Protein AF-A0A2N6K040-F1 (afdb_monomer_lite)

Radius of gyration: 14.38 Å; chains: 1; bounding box: 34×24×37 Å

Sequence (87 aa):
MSNHFDHGHALLIGVGRTAEPEYSLPVTVKDVQALKAVLIDPNLCAYLDDAEHIRLLQNEQTTRSGILAGLAWLKEKAAANPEATSD

pLDDT: mean 86.06, std 11.63, range [41.06, 96.5]

Organism: NCBI:txid2019572

Secondary structure (DSSP, 8-state):
----BTT--EEEEE----SSGGG--THHHHHHHHHHHHHH-TTTT-B--STTTEEEEEGGG-SHHHHHHHHHHHHHHHHH-GGGS--

Foldseek 3Di:
DQLADALAADEFEFQQDDPDRVPGNVCSLVVSVVVLVQCCPSVHNNYDPDPLRYHYQYDPCRDPVSVVVSVVSRVVSCVVDVPSDDD

Structure (mmCIF, N/CA/C/O backbone):
data_AF-A0A2N6K040-F1
#
_entry.id   AF-A0A2N6K040-F1
#
loop_
_atom_site.group_PDB
_atom_site.id
_atom_site.type_symbol
_atom_site.label_atom_id
_atom_site.label_alt_id
_atom_site.label_comp_id
_atom_site.label_asym_id
_atom_site.label_entity_id
_atom_site.label_seq_id
_atom_site.pdbx_PDB_ins_code
_atom_site.Cartn_x
_atom_site.Cartn_y
_atom_site.Cartn_z
_atom_site.occupancy
_atom_site.B_iso_or_equiv
_atom_site.auth_seq_id
_atom_site.auth_comp_id
_atom_site.auth_asym_id
_atom_site.auth_atom_id
_atom_site.pdbx_PDB_model_num
ATOM 1 N N . MET A 1 1 ? 15.592 -10.538 -20.393 1.00 46.59 1 MET A N 1
ATOM 2 C CA . MET A 1 1 ? 14.997 -9.200 -20.223 1.00 46.59 1 MET A CA 1
ATOM 3 C C . MET A 1 1 ? 14.041 -9.308 -19.056 1.00 46.59 1 MET A C 1
ATOM 5 O O . MET A 1 1 ? 13.230 -10.226 -19.059 1.00 46.59 1 MET A O 1
ATOM 9 N N . SER A 1 2 ? 14.225 -8.508 -18.011 1.00 56.62 2 SER A N 1
ATOM 10 C CA . SER A 1 2 ? 13.279 -8.441 -16.898 1.00 56.62 2 SER A CA 1
ATOM 11 C C . SER A 1 2 ? 11.992 -7.803 -17.423 1.00 56.62 2 SER A C 1
ATOM 13 O O . SER A 1 2 ? 12.020 -6.666 -17.872 1.00 56.62 2 SER A O 1
ATOM 15 N N . ASN A 1 3 ? 10.878 -8.536 -17.404 1.00 70.75 3 ASN A N 1
ATOM 16 C CA . ASN A 1 3 ? 9.551 -8.021 -17.775 1.00 70.75 3 ASN A CA 1
ATOM 17 C C . ASN A 1 3 ? 8.957 -7.119 -16.673 1.00 70.75 3 ASN A C 1
ATOM 19 O O . ASN A 1 3 ? 7.752 -7.138 -16.477 1.00 70.75 3 ASN A O 1
ATOM 23 N N . HIS A 1 4 ? 9.782 -6.400 -15.907 1.00 77.56 4 HIS A N 1
ATOM 24 C CA . HIS A 1 4 ? 9.332 -5.610 -14.761 1.00 77.56 4 HIS A CA 1
ATOM 25 C C . HIS A 1 4 ? 9.343 -4.120 -15.093 1.00 77.56 4 HIS A C 1
ATOM 27 O O . HIS A 1 4 ? 10.180 -3.639 -15.859 1.00 77.56 4 HIS A O 1
ATOM 33 N N . PHE A 1 5 ? 8.374 -3.405 -14.530 1.00 80.94 5 PHE A N 1
ATOM 34 C CA . PHE A 1 5 ? 8.274 -1.960 -14.594 1.00 80.94 5 PHE A CA 1
ATOM 35 C C . PHE A 1 5 ? 8.977 -1.351 -13.377 1.00 80.94 5 PHE A C 1
ATOM 37 O O . PHE A 1 5 ? 8.365 -1.067 -12.347 1.00 80.94 5 PHE A O 1
ATOM 44 N N . ASP A 1 6 ? 10.286 -1.147 -13.512 1.00 80.81 6 ASP A N 1
ATOM 45 C CA . ASP A 1 6 ? 11.179 -0.722 -12.422 1.00 80.81 6 ASP A CA 1
ATOM 46 C C . ASP A 1 6 ? 10.984 0.756 -12.004 1.00 80.81 6 ASP A C 1
ATOM 48 O O . ASP A 1 6 ? 11.593 1.230 -11.049 1.00 80.81 6 ASP A O 1
ATOM 52 N N . HIS A 1 7 ? 10.126 1.506 -12.704 1.00 84.31 7 HIS A N 1
ATOM 53 C CA . HIS A 1 7 ? 9.751 2.888 -12.357 1.00 84.31 7 HIS A CA 1
ATOM 54 C C . HIS A 1 7 ? 8.386 2.980 -11.661 1.00 84.31 7 HIS A C 1
ATOM 56 O O . HIS A 1 7 ? 7.953 4.064 -11.262 1.00 84.31 7 HIS A O 1
ATOM 62 N N . GLY A 1 8 ? 7.700 1.846 -11.497 1.00 85.62 8 GLY A N 1
ATOM 63 C CA . GLY A 1 8 ? 6.412 1.776 -10.829 1.00 85.62 8 GLY A CA 1
ATOM 64 C C . GLY A 1 8 ? 6.550 1.918 -9.320 1.00 85.62 8 GLY A C 1
ATOM 65 O O . GLY A 1 8 ? 7.097 1.040 -8.657 1.00 85.62 8 GLY A O 1
ATOM 66 N N . HIS A 1 9 ? 5.984 2.991 -8.762 1.00 92.19 9 HIS A N 1
ATOM 67 C CA . HIS A 1 9 ? 5.860 3.168 -7.315 1.00 92.19 9 HIS A CA 1
ATOM 68 C C . HIS A 1 9 ? 4.391 3.243 -6.891 1.00 92.19 9 HIS A C 1
ATOM 70 O O . HIS A 1 9 ? 3.592 3.945 -7.511 1.00 92.19 9 HIS A O 1
ATOM 76 N N . ALA A 1 10 ? 4.024 2.533 -5.825 1.00 93.81 10 ALA A N 1
ATOM 77 C CA . ALA A 1 10 ? 2.658 2.481 -5.319 1.00 93.81 10 ALA A CA 1
ATOM 78 C C . ALA A 1 10 ? 2.602 2.581 -3.790 1.00 93.81 10 ALA A C 1
ATOM 80 O O . ALA A 1 10 ? 3.353 1.926 -3.064 1.00 93.81 10 ALA A O 1
ATOM 81 N N . LEU A 1 11 ? 1.647 3.374 -3.302 1.00 95.38 11 LEU A N 1
ATOM 82 C CA . LEU A 1 11 ? 1.244 3.419 -1.900 1.00 95.38 11 LEU A CA 1
ATOM 83 C C . LEU A 1 11 ? -0.179 2.868 -1.783 1.00 95.38 11 LEU A C 1
ATOM 85 O O . LEU A 1 11 ? -1.127 3.483 -2.264 1.00 95.38 11 LEU A O 1
ATOM 89 N N . LEU A 1 12 ? -0.327 1.724 -1.124 1.00 94.75 12 LEU A N 1
ATOM 90 C CA . LEU A 1 12 ? -1.608 1.055 -0.910 1.00 94.75 12 LEU A CA 1
ATOM 91 C C . LEU A 1 12 ? -2.040 1.243 0.545 1.00 94.75 12 LEU A C 1
ATOM 93 O O . LEU A 1 12 ? -1.262 0.963 1.455 1.00 94.75 12 LEU A O 1
ATOM 97 N N . ILE A 1 13 ? -3.265 1.723 0.772 1.00 93.62 13 ILE A N 1
ATOM 98 C CA . ILE A 1 13 ? -3.755 2.101 2.106 1.00 93.62 13 ILE A CA 1
ATOM 99 C C . ILE A 1 13 ? -5.101 1.425 2.382 1.00 93.62 13 ILE A C 1
ATOM 101 O O . ILE A 1 13 ? -6.099 1.758 1.749 1.00 93.62 13 ILE A O 1
ATOM 105 N N . GLY A 1 14 ? -5.130 0.482 3.327 1.00 91.06 14 GLY A N 1
ATOM 106 C CA . GLY A 1 14 ? -6.329 -0.258 3.734 1.00 91.06 14 GLY A CA 1
ATOM 107 C C . GLY A 1 14 ? -6.748 0.069 5.168 1.00 91.06 14 GLY A C 1
ATOM 108 O O . GLY A 1 14 ? -6.151 -0.422 6.129 1.00 91.06 14 GLY A O 1
ATOM 109 N N . VAL A 1 15 ? -7.803 0.874 5.327 1.00 87.19 15 VAL A N 1
ATOM 110 C CA . VAL A 1 15 ? -8.340 1.278 6.640 1.00 87.19 15 VAL A CA 1
ATOM 111 C C . VAL A 1 15 ? -9.335 0.226 7.148 1.00 87.19 15 VAL A C 1
ATOM 113 O O . VAL A 1 15 ? -10.551 0.393 7.077 1.00 87.19 15 VAL A O 1
ATOM 116 N N . GLY A 1 16 ? -8.810 -0.886 7.664 1.00 84.31 16 GLY A N 1
ATOM 117 C CA . GLY A 1 16 ? -9.630 -2.003 8.149 1.00 84.31 16 GLY A CA 1
ATOM 118 C C . GLY A 1 16 ? -10.356 -1.746 9.470 1.00 84.31 16 GLY A C 1
ATOM 119 O O . GLY A 1 16 ? -11.362 -2.393 9.764 1.00 84.31 16 GLY A O 1
ATOM 120 N N . ARG A 1 17 ? -9.828 -0.829 10.287 1.00 85.44 17 ARG A N 1
ATOM 121 C CA . ARG A 1 17 ? -10.288 -0.557 11.653 1.00 85.44 17 ARG A CA 1
ATOM 122 C C . ARG A 1 17 ? -10.343 0.943 11.898 1.00 85.44 17 ARG A C 1
ATOM 124 O O . ARG A 1 17 ? -9.447 1.678 11.490 1.00 85.44 17 ARG A O 1
ATOM 131 N N . THR A 1 18 ? -11.373 1.367 12.606 1.00 83.19 18 THR A N 1
ATOM 132 C CA . THR A 1 18 ? -11.602 2.750 13.032 1.00 83.19 18 THR A CA 1
ATOM 133 C C . THR A 1 18 ? -11.715 2.813 14.552 1.00 83.19 18 THR A C 1
ATOM 135 O O . THR A 1 18 ? -11.875 1.783 15.206 1.00 83.19 18 THR A O 1
ATOM 138 N N . ALA A 1 19 ? -11.622 4.019 15.121 1.00 85.38 19 ALA A N 1
ATOM 139 C CA . ALA A 1 19 ? -11.813 4.228 16.560 1.00 85.38 19 ALA A CA 1
ATOM 140 C C . ALA A 1 19 ? -13.179 3.711 17.041 1.00 85.38 19 ALA A C 1
ATOM 142 O O . ALA A 1 19 ? -13.255 3.095 18.098 1.00 85.38 19 ALA A O 1
ATOM 143 N N . GLU A 1 20 ? -14.214 3.890 16.218 1.00 89.31 20 GLU A N 1
ATOM 144 C CA . GLU A 1 20 ? -15.536 3.308 16.431 1.00 89.31 20 GLU A CA 1
ATOM 145 C C . GLU A 1 20 ? -15.637 1.956 15.705 1.00 89.31 20 GLU A C 1
ATOM 147 O O . GLU A 1 20 ? -15.591 1.931 14.468 1.00 89.31 20 GLU A O 1
ATOM 152 N N . PRO A 1 21 ? -15.763 0.820 16.416 1.00 86.62 21 PRO A N 1
ATOM 153 C CA . PRO A 1 21 ? -15.767 -0.507 15.797 1.00 86.62 21 PRO A CA 1
ATOM 154 C C . PRO A 1 21 ? -16.901 -0.727 14.787 1.00 86.62 21 PRO A C 1
ATOM 156 O O . PRO A 1 21 ? -16.724 -1.471 13.828 1.00 86.62 21 PRO A O 1
ATOM 159 N N . GLU A 1 22 ? -18.042 -0.061 14.966 1.00 89.19 22 GLU A N 1
ATOM 160 C CA . GLU A 1 22 ? -19.208 -0.147 14.072 1.00 89.19 22 GLU A CA 1
ATOM 161 C C . GLU A 1 22 ? -18.953 0.415 12.665 1.00 89.19 22 GLU A C 1
ATOM 163 O O . GLU A 1 22 ? -19.587 -0.023 11.707 1.00 89.19 22 GLU A O 1
ATOM 168 N N . TYR A 1 23 ? -17.984 1.327 12.521 1.00 85.62 23 TYR A N 1
ATOM 169 C CA . TYR A 1 23 ? -17.552 1.863 11.225 1.00 85.62 23 TYR A CA 1
ATOM 170 C C . TYR A 1 23 ? -16.329 1.138 10.655 1.00 85.62 23 TYR A C 1
ATOM 172 O O . TYR A 1 23 ? -15.824 1.512 9.596 1.00 85.62 23 TYR A O 1
ATOM 180 N N . SER A 1 24 ? -15.834 0.099 11.336 1.00 86.88 24 SER A N 1
ATOM 181 C CA . SER A 1 24 ? -14.685 -0.661 10.852 1.00 86.88 24 SER A CA 1
ATOM 182 C C . SER A 1 24 ? -15.076 -1.513 9.649 1.00 86.88 24 SER A C 1
ATOM 184 O O . SER A 1 24 ? -16.014 -2.307 9.700 1.00 86.88 24 SER A O 1
ATOM 186 N N . LEU A 1 25 ? -14.310 -1.383 8.569 1.00 85.88 25 LEU A N 1
ATOM 187 C CA . LEU A 1 25 ? -14.513 -2.118 7.325 1.00 85.88 25 LEU A CA 1
ATOM 188 C C . LEU A 1 25 ? -13.307 -3.031 7.070 1.00 85.88 25 LEU A C 1
ATOM 190 O O . LEU A 1 25 ? -12.449 -2.702 6.247 1.00 85.88 25 LEU A O 1
ATOM 194 N N . PRO A 1 26 ? -13.224 -4.203 7.733 1.00 82.69 26 PRO A N 1
ATOM 195 C CA . PRO A 1 26 ? -12.062 -5.093 7.642 1.00 82.69 26 PRO A CA 1
ATOM 196 C C . PRO A 1 26 ? -11.815 -5.619 6.221 1.00 82.69 26 PRO A C 1
ATOM 198 O O . PRO A 1 26 ? -10.714 -6.061 5.900 1.00 82.69 26 PRO A O 1
ATOM 201 N N . VAL A 1 27 ? -12.829 -5.556 5.353 1.00 85.94 27 VAL A N 1
ATOM 202 C CA . VAL A 1 27 ? -12.735 -5.928 3.936 1.00 85.94 27 VAL A CA 1
ATOM 203 C C . VAL A 1 27 ? -11.761 -5.048 3.151 1.00 85.94 27 VAL A C 1
ATOM 205 O O . VAL A 1 27 ? -11.092 -5.566 2.265 1.00 85.94 27 VAL A O 1
ATOM 208 N N . THR A 1 28 ? -11.562 -3.787 3.548 1.00 84.25 28 THR A N 1
ATOM 209 C CA . THR A 1 28 ? -10.643 -2.865 2.852 1.00 84.25 28 THR A CA 1
ATOM 210 C C . THR A 1 28 ? -9.189 -3.339 2.876 1.00 84.25 28 THR A C 1
ATOM 212 O O . THR A 1 28 ? -8.413 -3.015 1.982 1.00 84.25 28 THR A O 1
ATOM 215 N N . VAL A 1 29 ? -8.815 -4.157 3.868 1.00 86.88 29 VAL A N 1
ATOM 216 C CA . VAL A 1 29 ? -7.499 -4.807 3.944 1.00 86.88 29 VAL A CA 1
ATOM 217 C C . VAL A 1 29 ? -7.349 -5.865 2.851 1.00 86.88 29 VAL A C 1
ATOM 219 O O . VAL A 1 29 ? -6.285 -5.990 2.250 1.00 86.88 29 VAL A O 1
ATOM 222 N N . LYS A 1 30 ? -8.420 -6.609 2.556 1.00 89.06 30 LYS A N 1
ATOM 223 C CA . LYS A 1 30 ? -8.425 -7.592 1.467 1.00 89.06 30 LYS A CA 1
ATOM 224 C C . LYS A 1 30 ? -8.361 -6.900 0.109 1.00 89.06 30 LYS A C 1
ATOM 226 O O . LYS A 1 30 ? -7.649 -7.379 -0.767 1.00 89.06 30 LYS A O 1
ATOM 231 N N . ASP A 1 31 ? -9.033 -5.759 -0.035 1.00 90.38 31 ASP A N 1
ATOM 232 C CA . ASP A 1 31 ? -9.029 -4.981 -1.277 1.00 90.38 31 ASP A CA 1
ATOM 233 C C . ASP A 1 31 ? -7.612 -4.516 -1.636 1.00 90.38 31 ASP A C 1
ATOM 235 O O . ASP A 1 31 ? -7.146 -4.738 -2.753 1.00 90.38 31 ASP A O 1
ATOM 239 N N . VAL A 1 32 ? -6.868 -3.951 -0.677 1.00 91.88 32 VAL A N 1
ATOM 240 C CA . VAL A 1 32 ? -5.487 -3.508 -0.938 1.00 91.88 32 VAL A CA 1
ATOM 241 C C . VAL A 1 32 ? -4.511 -4.660 -1.168 1.00 91.88 32 VAL A C 1
ATOM 243 O O . VAL A 1 32 ? -3.562 -4.506 -1.934 1.00 91.88 32 VAL A O 1
ATOM 246 N N . GLN A 1 33 ? -4.746 -5.826 -0.564 1.00 92.12 33 GLN A N 1
ATOM 247 C CA . GLN A 1 33 ? -3.962 -7.032 -0.846 1.00 92.12 33 GLN A CA 1
ATOM 248 C C . GLN A 1 33 ? -4.228 -7.556 -2.263 1.00 92.12 33 GLN A C 1
ATOM 250 O O . GLN A 1 33 ? -3.283 -7.911 -2.966 1.00 92.12 33 GLN A O 1
ATOM 255 N N . ALA A 1 34 ? -5.488 -7.554 -2.706 1.00 93.94 34 ALA A N 1
ATOM 256 C CA . ALA A 1 34 ? -5.856 -7.930 -4.068 1.00 93.94 34 ALA A C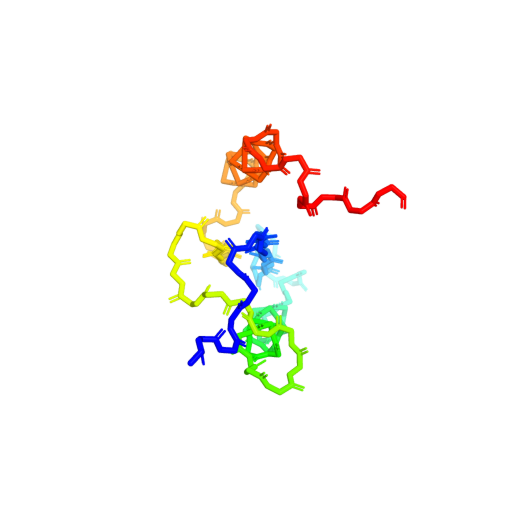A 1
ATOM 257 C C . ALA A 1 34 ? -5.278 -6.949 -5.101 1.00 93.94 34 ALA A C 1
ATOM 259 O O . ALA A 1 34 ? -4.721 -7.377 -6.110 1.00 93.94 34 ALA A O 1
ATOM 260 N N . LEU A 1 35 ? -5.324 -5.642 -4.819 1.00 94.00 35 LEU A N 1
ATOM 261 C CA . LEU A 1 35 ? -4.683 -4.627 -5.659 1.00 94.00 35 LEU A CA 1
ATOM 262 C C . LEU A 1 35 ? -3.168 -4.829 -5.737 1.00 94.00 35 LEU A C 1
ATOM 264 O O . LEU A 1 35 ? -2.611 -4.766 -6.829 1.00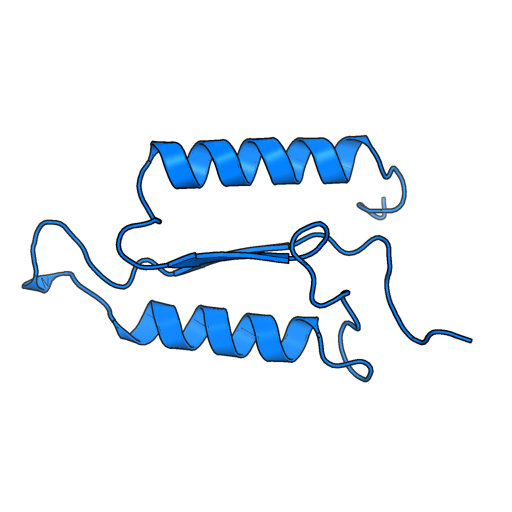 94.00 35 LEU A O 1
ATOM 268 N N . LYS A 1 36 ? -2.501 -5.132 -4.614 1.00 94.75 36 LYS A N 1
ATOM 269 C CA . LYS A 1 36 ? -1.069 -5.456 -4.624 1.00 94.75 36 LYS A CA 1
ATOM 270 C C . LYS A 1 36 ? -0.772 -6.630 -5.559 1.00 94.75 36 LYS A C 1
ATOM 272 O O . LYS A 1 36 ? 0.160 -6.538 -6.347 1.00 94.75 36 LYS A O 1
ATOM 277 N N . ALA A 1 37 ? -1.563 -7.702 -5.481 1.00 94.81 37 ALA A N 1
ATOM 278 C CA . ALA A 1 37 ? -1.377 -8.887 -6.317 1.00 94.81 37 ALA A CA 1
ATOM 279 C C . ALA A 1 37 ? -1.481 -8.564 -7.816 1.00 94.81 37 ALA A C 1
ATOM 281 O O . ALA A 1 37 ? -0.680 -9.057 -8.600 1.00 94.81 37 ALA A O 1
ATOM 282 N N . VAL A 1 38 ? -2.419 -7.693 -8.200 1.00 94.44 38 VAL A N 1
ATOM 283 C CA . VAL A 1 38 ? -2.552 -7.212 -9.584 1.00 94.44 38 VAL A CA 1
ATOM 284 C C . VAL A 1 38 ? -1.349 -6.367 -10.004 1.00 94.44 38 VAL A C 1
ATOM 286 O O . VAL A 1 38 ? -0.852 -6.527 -11.116 1.00 94.44 38 VAL A O 1
ATOM 289 N N . LEU A 1 39 ? -0.859 -5.486 -9.124 1.00 92.81 39 LEU A N 1
ATOM 290 C CA . LEU A 1 39 ? 0.269 -4.607 -9.439 1.00 92.81 39 LEU A CA 1
ATOM 291 C C . LEU A 1 39 ? 1.562 -5.382 -9.712 1.00 92.81 39 LEU A C 1
ATOM 293 O O . LEU A 1 39 ? 2.289 -5.029 -10.636 1.00 92.81 39 LEU A O 1
ATOM 297 N N . ILE A 1 40 ? 1.836 -6.432 -8.936 1.00 94.00 40 ILE A N 1
ATOM 298 C CA . ILE A 1 40 ? 3.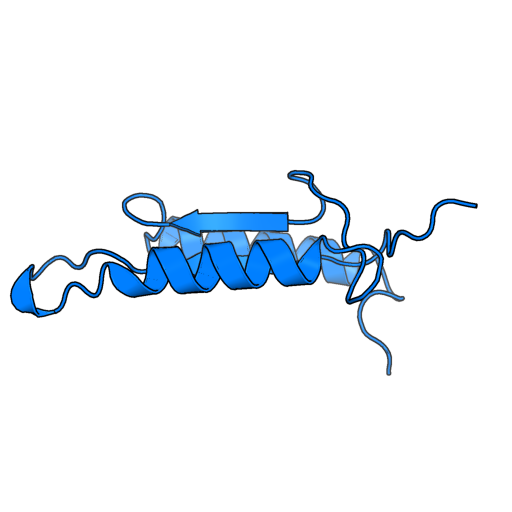068 -7.226 -9.068 1.00 94.00 40 ILE A CA 1
ATOM 299 C C . ILE A 1 40 ? 2.975 -8.320 -10.136 1.00 94.00 40 ILE A C 1
ATOM 301 O O . ILE A 1 40 ? 3.977 -8.969 -10.426 1.00 94.00 40 ILE A O 1
ATOM 305 N N . ASP A 1 41 ? 1.792 -8.565 -10.711 1.00 93.00 41 ASP A N 1
ATOM 306 C CA . ASP A 1 41 ? 1.641 -9.570 -11.761 1.00 93.00 41 ASP A CA 1
ATOM 307 C C . ASP A 1 41 ? 2.403 -9.114 -13.020 1.00 93.00 41 ASP A C 1
ATOM 309 O O . ASP A 1 41 ? 2.070 -8.066 -13.592 1.00 93.00 41 ASP A O 1
ATOM 313 N N . PRO A 1 42 ? 3.404 -9.886 -13.488 1.00 89.19 42 PRO A N 1
ATOM 314 C CA . PRO A 1 42 ? 4.227 -9.520 -14.636 1.00 89.19 42 PRO A CA 1
ATOM 315 C C . PRO A 1 42 ? 3.457 -9.485 -15.964 1.00 89.19 42 PRO A C 1
ATOM 317 O O . PRO A 1 42 ? 3.964 -8.947 -16.944 1.00 89.19 42 PRO A O 1
ATOM 320 N N . ASN A 1 43 ? 2.249 -10.055 -16.025 1.00 90.50 43 ASN A N 1
ATOM 321 C CA . ASN A 1 43 ? 1.382 -10.010 -17.204 1.00 90.50 43 ASN A CA 1
ATOM 322 C C . ASN A 1 43 ? 0.397 -8.833 -17.182 1.00 90.50 43 ASN A C 1
ATOM 324 O O . ASN A 1 43 ? -0.320 -8.635 -18.163 1.00 90.50 43 ASN A O 1
ATOM 328 N N . LEU A 1 44 ? 0.325 -8.090 -16.073 1.00 88.88 44 LEU A N 1
ATOM 329 C CA . LEU A 1 44 ? -0.564 -6.942 -15.910 1.00 88.88 44 LEU A CA 1
ATOM 330 C C . LEU A 1 44 ? 0.254 -5.656 -15.793 1.00 88.88 44 LEU A C 1
ATOM 332 O O . LEU A 1 44 ? 0.474 -4.977 -16.793 1.00 88.88 44 LEU A O 1
ATOM 336 N N . CYS A 1 45 ? 0.702 -5.321 -14.583 1.00 87.94 45 CYS A N 1
ATOM 337 C CA . CYS A 1 45 ? 1.387 -4.059 -14.299 1.00 87.94 45 CYS A CA 1
ATOM 338 C C . CYS A 1 45 ? 2.884 -4.239 -14.019 1.00 87.94 45 CYS A C 1
ATOM 340 O O . CYS A 1 45 ? 3.638 -3.281 -14.165 1.00 87.94 45 CYS A O 1
ATOM 342 N N . ALA A 1 46 ? 3.307 -5.448 -13.637 1.00 90.81 46 ALA A N 1
ATOM 343 C CA . ALA A 1 46 ? 4.699 -5.839 -13.450 1.00 90.81 46 ALA A CA 1
ATOM 344 C C . ALA A 1 46 ? 5.534 -4.945 -12.511 1.00 90.81 46 ALA A C 1
ATOM 346 O O . ALA A 1 46 ? 6.741 -4.800 -12.708 1.00 90.81 46 ALA A O 1
ATOM 347 N N . TYR A 1 47 ? 4.918 -4.346 -11.490 1.00 92.06 47 TYR A N 1
ATOM 348 C CA . TYR A 1 47 ? 5.637 -3.588 -10.464 1.00 92.06 47 TYR A CA 1
ATOM 349 C C . TYR A 1 47 ? 6.565 -4.527 -9.684 1.00 92.06 47 TYR A C 1
ATOM 351 O O . TYR A 1 47 ? 6.236 -5.691 -9.448 1.00 92.06 47 TYR A O 1
ATOM 359 N N . LEU A 1 48 ? 7.706 -4.012 -9.228 1.00 91.69 48 LEU A N 1
ATOM 360 C CA . LEU A 1 48 ? 8.603 -4.769 -8.358 1.00 91.69 48 LEU A CA 1
ATOM 361 C C . LEU A 1 48 ? 7.971 -4.977 -6.970 1.00 91.69 48 LEU A C 1
ATOM 363 O O . LEU A 1 48 ? 7.497 -4.033 -6.336 1.00 91.69 48 LEU A O 1
ATOM 367 N N . ASP A 1 49 ? 7.971 -6.222 -6.483 1.00 92.62 49 ASP A N 1
ATOM 368 C CA . ASP A 1 49 ? 7.457 -6.569 -5.151 1.00 92.62 49 ASP A CA 1
ATOM 369 C C . ASP A 1 49 ? 8.520 -6.367 -4.060 1.00 92.62 49 ASP A C 1
ATOM 371 O O . ASP A 1 49 ? 9.004 -7.312 -3.433 1.00 92.62 49 ASP A O 1
ATOM 375 N N . ASP A 1 50 ? 8.906 -5.113 -3.838 1.00 92.00 50 ASP A N 1
ATOM 376 C CA . ASP A 1 50 ? 9.817 -4.723 -2.766 1.00 92.00 50 ASP A CA 1
ATOM 377 C C . ASP A 1 50 ? 9.369 -3.422 -2.078 1.00 92.00 50 ASP A C 1
ATOM 379 O O . ASP A 1 50 ? 8.456 -2.727 -2.525 1.00 92.00 50 ASP A O 1
ATOM 383 N N . ALA A 1 51 ? 10.013 -3.089 -0.957 1.00 87.69 51 ALA A N 1
ATOM 384 C CA . ALA A 1 51 ? 9.665 -1.917 -0.152 1.00 87.69 51 ALA A CA 1
ATOM 385 C C . ALA A 1 51 ? 10.052 -0.566 -0.793 1.00 87.69 51 ALA A C 1
ATOM 387 O O . ALA A 1 51 ? 9.589 0.482 -0.328 1.00 87.69 51 ALA A O 1
ATOM 388 N N . GLU A 1 52 ? 10.891 -0.575 -1.831 1.00 90.25 52 GLU A N 1
ATOM 389 C CA . GLU A 1 52 ? 11.295 0.616 -2.582 1.00 90.25 52 GLU A CA 1
ATOM 390 C C . GLU A 1 52 ? 10.278 0.983 -3.672 1.00 90.25 52 GLU A C 1
ATOM 392 O O . GLU A 1 52 ? 10.196 2.156 -4.054 1.00 90.25 52 GLU A O 1
ATOM 397 N N . HIS A 1 53 ? 9.467 0.018 -4.111 1.00 91.44 53 HIS A N 1
ATOM 398 C CA . HIS A 1 53 ? 8.458 0.180 -5.158 1.00 91.44 53 HIS A CA 1
ATOM 399 C C . HIS A 1 53 ? 7.029 0.108 -4.620 1.00 91.44 53 HIS A C 1
ATOM 401 O O . HIS A 1 53 ? 6.182 0.900 -5.027 1.00 91.44 53 HIS A O 1
ATOM 407 N N . ILE A 1 54 ? 6.741 -0.756 -3.646 1.00 93.31 54 ILE A N 1
ATOM 408 C CA . ILE A 1 54 ? 5.391 -0.916 -3.101 1.00 93.31 54 ILE A CA 1
ATOM 409 C C . ILE A 1 54 ? 5.400 -0.781 -1.583 1.00 93.31 54 ILE A C 1
ATOM 411 O O . ILE A 1 54 ? 5.980 -1.584 -0.852 1.00 93.31 54 ILE A O 1
ATOM 415 N N . ARG A 1 55 ? 4.644 0.200 -1.084 1.00 94.88 55 ARG A N 1
ATOM 416 C CA . ARG A 1 55 ? 4.383 0.368 0.346 1.00 94.88 55 ARG A CA 1
ATOM 417 C C . ARG A 1 55 ? 2.924 0.063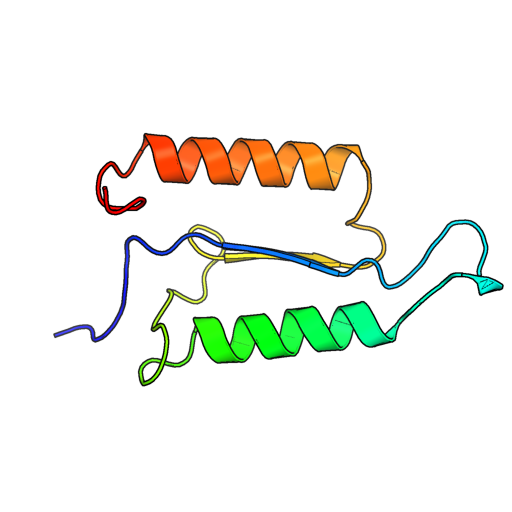 0.657 1.00 94.88 55 ARG A C 1
ATOM 419 O O . ARG A 1 55 ? 2.022 0.711 0.136 1.00 94.88 55 ARG A O 1
ATOM 426 N N . LEU A 1 56 ? 2.700 -0.903 1.544 1.00 93.81 56 LEU A N 1
ATOM 427 C CA . LEU A 1 56 ? 1.374 -1.284 2.027 1.00 93.81 56 LEU A CA 1
ATOM 428 C C . LEU A 1 56 ? 1.181 -0.790 3.466 1.00 93.81 56 LEU A C 1
ATOM 430 O O . LEU A 1 56 ? 1.917 -1.195 4.363 1.00 93.81 56 LEU A O 1
ATOM 434 N N . LEU A 1 57 ? 0.184 0.066 3.680 1.00 93.00 57 LEU A N 1
ATOM 435 C CA . LEU A 1 57 ? -0.279 0.513 4.991 1.00 93.00 57 LEU A CA 1
ATOM 436 C C . LEU A 1 57 ? -1.633 -0.129 5.284 1.00 93.00 57 LEU A C 1
ATOM 438 O O . LEU A 1 57 ? -2.583 0.039 4.523 1.00 93.00 57 LEU A O 1
ATOM 442 N N . GLN A 1 58 ? -1.727 -0.862 6.389 1.00 88.75 58 GLN A N 1
ATOM 443 C CA . GLN A 1 58 ? -2.960 -1.529 6.804 1.00 88.75 58 GLN A CA 1
ATOM 444 C C . GLN A 1 58 ? -3.122 -1.493 8.325 1.00 88.75 58 GLN A C 1
ATOM 446 O O . GLN A 1 58 ? -2.141 -1.427 9.069 1.00 88.75 58 GLN A O 1
ATOM 451 N N . ASN A 1 59 ? -4.373 -1.550 8.786 1.00 81.88 59 ASN A N 1
ATOM 452 C CA . ASN A 1 59 ? -4.734 -1.618 10.207 1.00 81.88 59 ASN A CA 1
ATOM 453 C C . ASN A 1 59 ? -4.044 -0.523 11.045 1.00 81.88 59 ASN A C 1
ATOM 455 O O . ASN A 1 59 ? -4.152 0.656 10.708 1.00 81.88 59 ASN A O 1
ATOM 459 N N . GLU A 1 60 ? -3.322 -0.900 12.106 1.00 81.56 60 GLU A N 1
ATOM 460 C CA . GLU A 1 60 ? -2.690 -0.012 13.089 1.00 81.56 60 GLU A CA 1
ATOM 461 C C . GLU A 1 60 ? -1.629 0.924 12.482 1.00 81.56 60 GLU A C 1
ATOM 463 O O . GLU A 1 60 ? -1.283 1.938 13.082 1.00 81.56 60 GLU A O 1
ATOM 468 N N . GLN A 1 61 ? -1.133 0.627 11.277 1.00 79.38 61 GLN A N 1
ATOM 469 C CA . GLN A 1 61 ? -0.191 1.487 10.552 1.00 79.38 61 GLN A CA 1
ATOM 470 C C . GLN A 1 61 ? -0.892 2.636 9.816 1.00 79.38 61 GLN A C 1
ATOM 472 O O . GLN A 1 61 ? -0.250 3.618 9.438 1.00 79.38 61 GLN A O 1
ATOM 477 N N . THR A 1 62 ? -2.215 2.556 9.657 1.00 85.81 62 THR A N 1
ATOM 478 C CA . THR A 1 62 ? -3.041 3.523 8.918 1.00 85.81 62 THR A CA 1
ATOM 479 C C . THR A 1 62 ? -3.405 4.734 9.775 1.00 85.81 62 THR A C 1
ATOM 481 O O . THR A 1 62 ? -4.539 5.205 9.819 1.00 85.81 62 THR A O 1
ATOM 484 N N . THR A 1 63 ? -2.420 5.239 10.508 1.00 90.44 63 THR A N 1
ATOM 485 C CA . THR A 1 63 ? -2.541 6.476 11.274 1.00 90.44 63 THR A CA 1
ATOM 486 C C . THR A 1 63 ? -2.377 7.680 10.352 1.00 90.44 63 THR A C 1
ATOM 488 O O . THR A 1 63 ? -1.782 7.585 9.277 1.00 90.44 63 THR A O 1
ATOM 491 N N . ARG A 1 64 ? -2.833 8.861 10.788 1.00 91.81 64 ARG A N 1
ATOM 492 C CA . ARG A 1 64 ? -2.600 10.113 10.048 1.00 91.81 64 ARG A CA 1
ATOM 493 C C . ARG A 1 64 ? -1.114 10.330 9.738 1.00 91.81 64 ARG A C 1
ATOM 49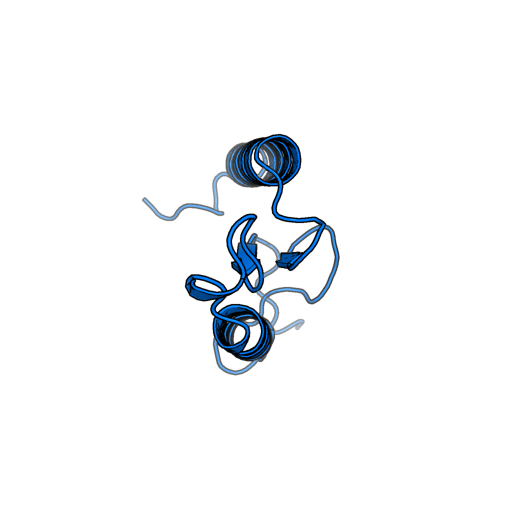5 O O . ARG A 1 64 ? -0.783 10.737 8.630 1.00 91.81 64 ARG A O 1
ATOM 502 N N . SER A 1 65 ? -0.225 10.072 10.699 1.00 93.44 65 SER A N 1
ATOM 503 C CA . SER A 1 65 ? 1.223 10.193 10.489 1.00 93.44 65 SER A CA 1
ATOM 504 C C . SER A 1 65 ? 1.743 9.150 9.501 1.00 93.44 65 SER A C 1
ATOM 506 O O . SER A 1 65 ? 2.521 9.510 8.623 1.00 93.44 65 SER A O 1
ATOM 508 N N . GLY A 1 66 ? 1.276 7.900 9.587 1.00 93.44 66 GLY A N 1
ATOM 509 C CA . GLY A 1 66 ? 1.622 6.840 8.637 1.00 93.44 66 GLY A CA 1
ATOM 510 C C . GLY A 1 66 ? 1.218 7.180 7.202 1.00 93.44 66 GLY A C 1
ATOM 511 O O . GLY A 1 66 ? 2.037 7.074 6.292 1.00 93.44 66 GLY A O 1
ATOM 512 N N . ILE A 1 67 ? -0.006 7.680 7.005 1.00 93.50 67 ILE A N 1
ATOM 513 C CA . ILE A 1 67 ? -0.510 8.114 5.693 1.00 93.50 67 ILE A CA 1
ATOM 514 C C . ILE A 1 67 ? 0.325 9.276 5.148 1.00 93.50 67 ILE A C 1
ATOM 516 O O . ILE A 1 67 ? 0.778 9.221 4.009 1.00 93.50 67 ILE A O 1
ATOM 520 N N . LEU A 1 68 ? 0.570 10.315 5.955 1.00 96.50 68 LEU A N 1
ATOM 521 C CA . LEU A 1 68 ? 1.367 11.468 5.523 1.00 96.50 68 LEU A CA 1
ATOM 522 C C . LEU A 1 68 ? 2.809 11.076 5.180 1.00 96.50 68 LEU A C 1
ATOM 524 O O . LEU A 1 68 ? 3.340 11.547 4.178 1.00 96.50 68 LEU A O 1
ATOM 528 N N . ALA A 1 69 ? 3.425 10.190 5.966 1.00 95.62 69 ALA A N 1
ATOM 529 C CA . ALA A 1 69 ? 4.756 9.664 5.678 1.00 95.62 69 ALA A CA 1
ATOM 530 C C . ALA A 1 69 ? 4.774 8.816 4.396 1.00 95.62 69 ALA A C 1
ATOM 532 O O . ALA A 1 69 ? 5.710 8.910 3.605 1.00 95.62 69 ALA A O 1
ATOM 533 N N . GLY A 1 70 ? 3.731 8.016 4.158 1.00 94.88 70 GLY A N 1
ATOM 534 C CA . GLY A 1 70 ? 3.558 7.271 2.914 1.00 94.88 70 GLY A CA 1
ATOM 535 C C . GLY A 1 70 ? 3.435 8.189 1.698 1.00 94.88 70 GLY A C 1
ATOM 536 O O . GLY A 1 70 ? 4.104 7.964 0.694 1.00 94.88 70 GLY A O 1
ATOM 537 N N . LEU A 1 71 ? 2.625 9.246 1.792 1.00 95.38 71 LEU A N 1
ATOM 538 C CA . LEU A 1 71 ? 2.449 10.219 0.711 1.00 95.38 71 LEU A CA 1
ATOM 539 C C . LEU A 1 71 ? 3.734 11.008 0.429 1.00 95.38 71 LEU A C 1
ATOM 541 O O . LEU A 1 71 ? 4.066 11.233 -0.732 1.00 95.38 71 LEU A O 1
ATOM 545 N N . ALA A 1 72 ? 4.470 11.404 1.473 1.00 95.75 72 ALA A N 1
ATOM 546 C CA . ALA A 1 72 ? 5.768 12.060 1.323 1.00 95.75 72 ALA A CA 1
ATOM 547 C C . ALA A 1 72 ? 6.765 11.158 0.581 1.00 95.75 72 ALA A C 1
ATOM 549 O O . ALA A 1 72 ? 7.368 11.591 -0.397 1.00 95.75 72 ALA A O 1
ATOM 550 N N . TRP A 1 73 ? 6.848 9.885 0.976 1.00 94.88 73 TRP A N 1
ATOM 551 C CA . TRP A 1 73 ? 7.663 8.887 0.284 1.00 94.88 73 TRP A CA 1
ATOM 552 C C . TRP A 1 73 ? 7.261 8.720 -1.188 1.00 94.88 73 TRP A C 1
ATOM 554 O O . TRP A 1 73 ? 8.126 8.721 -2.059 1.00 94.88 73 TRP A O 1
ATOM 564 N N . LEU A 1 74 ? 5.961 8.631 -1.496 1.00 93.38 74 LEU A N 1
ATOM 565 C CA . LEU A 1 74 ? 5.505 8.472 -2.882 1.00 93.38 74 LEU A CA 1
ATOM 566 C C . LEU A 1 74 ? 5.883 9.690 -3.738 1.00 93.38 74 LEU A C 1
ATOM 568 O O . LEU A 1 74 ? 6.320 9.538 -4.877 1.00 93.38 74 LEU A O 1
ATOM 572 N N . LYS A 1 75 ? 5.774 10.899 -3.173 1.00 92.00 75 LYS A N 1
ATOM 573 C CA . LYS A 1 75 ? 6.221 12.136 -3.823 1.00 92.00 75 LYS A CA 1
ATOM 574 C C . LYS A 1 75 ? 7.726 12.125 -4.099 1.00 92.00 75 LYS A C 1
ATOM 576 O O . LYS A 1 75 ? 8.135 12.543 -5.177 1.00 92.00 75 LYS A O 1
ATOM 581 N N . GLU A 1 76 ? 8.543 11.673 -3.149 1.00 91.62 76 GLU A N 1
ATOM 582 C CA . GLU A 1 76 ? 9.997 11.555 -3.332 1.00 91.62 76 GLU A CA 1
ATOM 583 C C . GLU A 1 76 ? 10.344 10.583 -4.463 1.00 91.62 76 GLU A C 1
ATOM 585 O O . GLU A 1 76 ? 11.171 10.909 -5.312 1.00 91.62 76 GLU A O 1
ATOM 590 N N . LYS A 1 77 ? 9.667 9.429 -4.527 1.00 90.69 77 LYS A N 1
ATOM 591 C CA . LYS A 1 77 ? 9.852 8.448 -5.604 1.00 90.69 77 LYS A CA 1
ATOM 592 C C . LYS A 1 77 ? 9.468 9.001 -6.976 1.00 90.69 77 LYS A C 1
ATOM 594 O O . LYS A 1 77 ? 10.240 8.855 -7.918 1.00 90.69 77 LYS A O 1
ATOM 599 N N . ALA A 1 78 ? 8.333 9.694 -7.074 1.00 86.44 78 ALA A N 1
ATOM 600 C CA . ALA A 1 78 ? 7.908 10.340 -8.316 1.00 86.44 78 ALA A CA 1
ATOM 601 C C . ALA A 1 78 ? 8.870 11.461 -8.751 1.00 86.44 78 ALA A C 1
ATOM 603 O O . ALA A 1 78 ? 9.197 11.577 -9.924 1.00 86.44 78 ALA A O 1
ATOM 604 N N . ALA A 1 79 ? 9.376 12.268 -7.813 1.00 85.44 79 ALA A N 1
ATOM 605 C CA . ALA A 1 79 ? 10.331 13.331 -8.129 1.00 85.44 79 ALA A CA 1
ATOM 606 C C . ALA A 1 79 ? 11.711 12.796 -8.553 1.00 85.44 79 ALA A C 1
ATOM 608 O O . ALA A 1 79 ? 12.399 13.436 -9.346 1.00 85.44 79 ALA A O 1
ATOM 609 N N . ALA A 1 80 ? 12.123 11.644 -8.018 1.00 82.56 80 ALA A N 1
ATOM 610 C CA . ALA A 1 80 ? 13.381 10.993 -8.374 1.00 82.56 80 ALA A CA 1
ATOM 611 C C . ALA A 1 80 ? 13.339 10.308 -9.751 1.00 82.56 80 ALA A C 1
ATOM 613 O O . ALA A 1 80 ? 14.396 10.081 -10.333 1.00 82.56 80 ALA A O 1
ATOM 614 N N . ASN A 1 81 ? 12.142 10.012 -10.272 1.00 73.50 81 ASN A N 1
ATOM 615 C CA . ASN A 1 81 ? 11.933 9.318 -11.539 1.00 73.50 81 ASN A CA 1
ATOM 616 C C . ASN A 1 81 ? 11.016 10.142 -12.461 1.00 73.50 81 ASN A C 1
ATOM 618 O O . ASN A 1 81 ? 9.801 9.969 -12.422 1.00 73.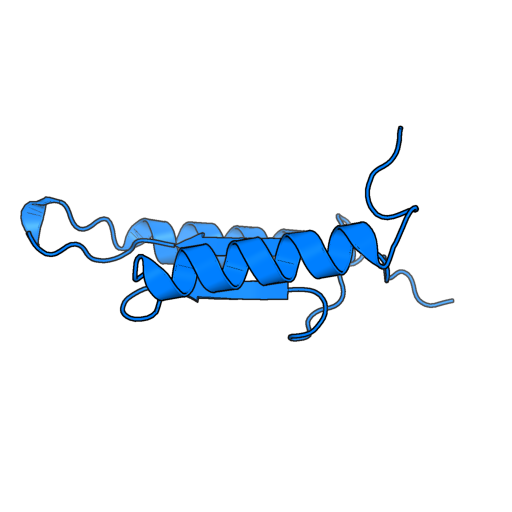50 81 ASN A O 1
ATOM 622 N N . PRO A 1 82 ? 11.574 11.004 -13.332 1.00 66.06 82 PRO A N 1
ATOM 623 C CA . PRO A 1 82 ? 10.796 11.802 -14.287 1.00 66.06 82 PRO A CA 1
ATOM 624 C C . PRO A 1 82 ? 9.928 10.960 -15.234 1.00 66.06 82 PRO A C 1
ATOM 626 O O . PRO A 1 82 ? 8.903 11.432 -15.704 1.00 66.06 82 PRO A O 1
ATOM 629 N N . GLU A 1 83 ? 10.313 9.704 -15.483 1.00 64.94 83 GLU A N 1
ATOM 630 C CA . GLU A 1 83 ? 9.552 8.743 -16.295 1.00 64.94 83 GLU A CA 1
ATOM 631 C C . GLU A 1 83 ? 8.422 8.035 -15.512 1.00 64.94 83 GLU A C 1
ATOM 633 O O . GLU A 1 83 ? 7.666 7.262 -16.095 1.00 64.94 83 GLU A O 1
ATOM 638 N N . ALA A 1 84 ? 8.274 8.286 -14.201 1.00 60.66 84 ALA A N 1
ATOM 639 C CA . ALA A 1 84 ? 7.236 7.670 -13.361 1.00 60.66 84 ALA A CA 1
ATOM 640 C C . ALA A 1 84 ? 5.841 8.294 -13.549 1.00 60.66 84 ALA A C 1
ATOM 642 O O . ALA A 1 84 ? 4.832 7.668 -13.222 1.00 60.66 84 ALA A O 1
ATOM 643 N N . THR A 1 85 ? 5.768 9.514 -14.079 1.00 53.44 85 THR A N 1
ATOM 644 C CA . THR A 1 85 ? 4.528 10.155 -14.528 1.00 53.44 85 THR A CA 1
ATOM 645 C C . THR A 1 85 ? 4.667 10.427 -16.014 1.00 53.44 85 THR A C 1
ATOM 647 O O . THR A 1 85 ? 5.405 11.327 -16.397 1.00 53.44 85 THR A O 1
ATOM 650 N N . SER A 1 86 ? 4.001 9.632 -16.851 1.00 44.19 86 SER A N 1
ATOM 651 C CA . SER A 1 86 ? 3.861 9.976 -18.267 1.00 44.19 86 SER A CA 1
ATOM 652 C C . SER A 1 86 ? 3.086 11.296 -18.389 1.00 44.19 86 SER A C 1
ATOM 654 O O . SER A 1 86 ? 2.022 11.417 -17.776 1.00 44.19 86 SER A O 1
ATOM 656 N N . ASP A 1 87 ? 3.646 12.261 -19.128 1.00 41.06 87 ASP A N 1
ATOM 657 C CA . ASP A 1 87 ? 2.960 13.481 -19.596 1.00 41.06 87 ASP A CA 1
ATOM 658 C C . ASP A 1 87 ? 1.722 13.156 -20.454 1.00 41.06 87 ASP A C 1
ATOM 660 O O . ASP A 1 87 ? 1.765 12.159 -21.219 1.00 41.06 87 ASP A O 1
#